Protein AF-A0A935HKT4-F1 (afdb_monomer)

Nearest PDB structures (foldseek):
  7asg-assembly1_A  TM=8.704E-01  e=3.291E-06  Homo sapiens
  2vxp-assembly2_B  TM=8.672E-01  e=7.977E-06  Homo sapiens
  5yjg-assembly1_A  TM=8.701E-01  e=1.166E-05  Homo sapiens
  7as7-assembly1_A  TM=8.729E-01  e=1.242E-05  Homo sapiens
  7asc-assembly1_A  TM=8.746E-01  e=1.815E-05  Homo sapiens

pLDDT: mean 80.56, std 15.34, range [43.72, 97.56]

Solvent-accessible surface area (backbone atoms only — not comparable to full-atom values): 8711 Å² total; per-residue (Å²): 123,68,65,65,52,52,51,51,50,53,51,54,57,57,58,60,65,67,74,76,79,71,80,72,74,68,59,79,79,62,74,63,57,62,68,59,55,45,48,49,54,54,48,55,43,67,72,34,77,54,28,45,61,48,52,54,42,37,62,65,34,65,48,56,66,65,65,58,42,92,64,59,62,30,76,60,80,59,41,42,66,60,50,58,76,43,46,91,79,46,62,81,83,41,56,68,51,30,27,48,58,48,25,58,33,30,25,86,38,81,69,79,84,43,64,89,46,74,77,43,78,45,54,22,71,62,75,43,81,47,37,41,40,56,29,11,50,73,82,42,76,56,82,86,77,86,128

Foldseek 3Di:
DVPVVVVVVVVVVVVVVVPPPDPPPVVVVPPPDLVVVLCVVVVVQVVDPQQVVVVVLCVLLPCNVVSSPPFDKQFAGDTPVRCVVCPVVFDSVDSVRSNLVRQQRIFRHDDDQAQPDAWDWGATSNRDIWIRHRCAINNHRGDDDDD

Sequence (147 aa):
MNILYRTYFATFLLLSIGFCSCTQKWDDHIAIDGSELQHALYDVLGANTDYSAFLDLLNKSGYSEDLKSSKNFTLIVPTNQAIEQVRSNYDFNDTSVIRSFVGYHIINSVYNVNDATDTLRVRNLRNKYVEFTHGSFDGVPAQKKIW

Structure (mmCIF, N/CA/C/O backbone):
data_AF-A0A935HKT4-F1
#
_entry.id   AF-A0A935HKT4-F1
#
loop_
_atom_site.group_PDB
_atom_site.id
_atom_site.type_symbol
_atom_site.label_atom_id
_atom_site.label_alt_id
_atom_site.label_comp_id
_atom_site.label_asym_id
_atom_site.label_entity_id
_atom_site.label_seq_id
_atom_site.pdbx_PDB_ins_code
_atom_site.Cartn_x
_atom_site.Cartn_y
_atom_site.Cartn_z
_atom_site.occupancy
_atom_site.B_iso_or_equiv
_atom_site.auth_seq_id
_atom_site.auth_comp_id
_atom_site.auth_asym_id
_atom_site.auth_atom_id
_atom_site.pdbx_PDB_model_num
ATOM 1 N N . MET A 1 1 ? 71.988 -3.441 -13.978 1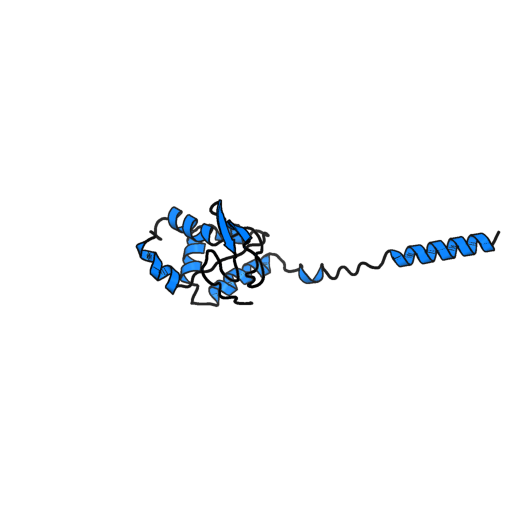.00 58.84 1 MET A N 1
ATOM 2 C CA . MET A 1 1 ? 71.097 -3.530 -12.797 1.00 58.84 1 MET A CA 1
ATOM 3 C C . MET A 1 1 ? 70.046 -2.412 -12.705 1.00 58.84 1 MET A C 1
ATOM 5 O O . MET A 1 1 ? 68.964 -2.689 -12.220 1.00 58.84 1 MET A O 1
ATOM 9 N N . ASN A 1 2 ? 70.303 -1.180 -13.181 1.00 57.66 2 ASN A N 1
ATOM 10 C CA . ASN A 1 2 ? 69.388 -0.037 -12.967 1.00 57.66 2 ASN A CA 1
ATOM 11 C C . ASN A 1 2 ? 68.223 0.083 -13.965 1.00 57.66 2 ASN A C 1
ATOM 13 O O . ASN A 1 2 ? 67.203 0.673 -13.632 1.00 57.66 2 ASN A O 1
ATOM 17 N N . ILE A 1 3 ? 68.353 -0.463 -15.180 1.00 67.31 3 ILE A N 1
ATOM 18 C CA . ILE A 1 3 ? 67.310 -0.349 -16.215 1.00 67.31 3 ILE A CA 1
ATOM 19 C C . ILE A 1 3 ? 66.107 -1.230 -15.873 1.00 67.31 3 ILE A C 1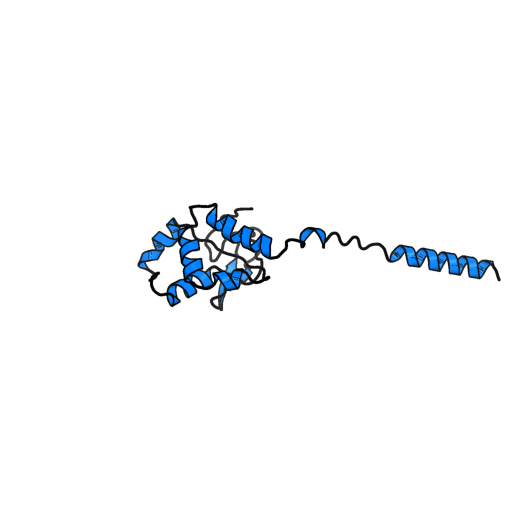
ATOM 21 O O . ILE A 1 3 ? 64.996 -0.725 -15.881 1.00 67.31 3 ILE A O 1
ATOM 25 N N . LEU A 1 4 ? 66.3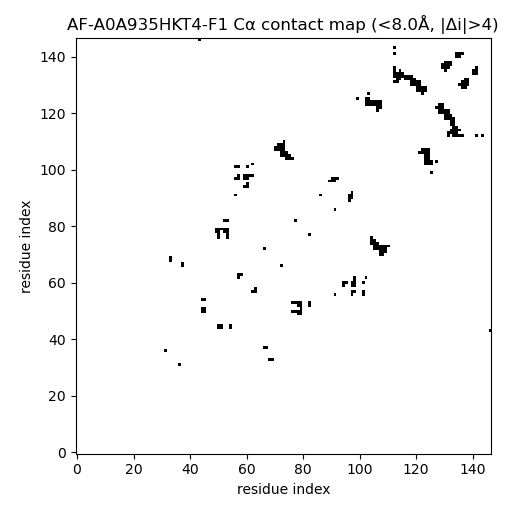38 -2.487 -15.475 1.00 68.06 4 LEU A N 1
ATOM 26 C CA . LEU A 1 4 ? 65.277 -3.420 -15.079 1.00 68.06 4 LEU A CA 1
ATOM 27 C C . LEU A 1 4 ? 64.494 -2.913 -13.858 1.00 68.06 4 LEU A C 1
ATOM 29 O O . LEU A 1 4 ? 63.272 -2.891 -13.901 1.00 68.06 4 LEU A O 1
ATOM 33 N N . TYR A 1 5 ? 65.173 -2.418 -12.813 1.00 74.12 5 TYR A N 1
ATOM 34 C CA . TYR A 1 5 ? 64.517 -1.793 -11.652 1.00 74.12 5 TYR A CA 1
ATOM 35 C C . TYR A 1 5 ? 63.662 -0.583 -12.050 1.00 74.12 5 TYR A C 1
ATOM 37 O O . TYR A 1 5 ? 62.564 -0.414 -11.536 1.00 74.12 5 TYR A O 1
ATOM 45 N N . ARG A 1 6 ? 64.125 0.232 -13.006 1.00 67.62 6 ARG A N 1
ATOM 46 C CA . ARG A 1 6 ? 63.380 1.402 -13.486 1.00 67.62 6 ARG A CA 1
ATOM 47 C C . ARG A 1 6 ? 62.121 1.001 -14.258 1.00 67.62 6 ARG A C 1
ATOM 49 O O . ARG A 1 6 ? 61.101 1.666 -14.114 1.00 67.62 6 ARG A O 1
ATOM 56 N N . THR A 1 7 ? 62.163 -0.098 -15.016 1.00 71.19 7 THR A N 1
ATOM 57 C CA . THR A 1 7 ? 60.975 -0.667 -15.674 1.00 71.19 7 THR A CA 1
ATOM 58 C C . THR A 1 7 ? 60.024 -1.328 -14.674 1.00 71.19 7 THR A C 1
ATOM 60 O O . THR A 1 7 ? 58.815 -1.143 -14.785 1.00 71.19 7 THR A O 1
ATOM 63 N N . TYR A 1 8 ? 60.533 -2.039 -13.663 1.00 78.12 8 TYR A N 1
ATOM 64 C CA . TYR A 1 8 ? 59.704 -2.618 -12.595 1.00 78.12 8 TYR A CA 1
ATOM 65 C C . TYR A 1 8 ? 59.051 -1.541 -11.718 1.00 78.12 8 TYR A C 1
ATOM 67 O O . TYR A 1 8 ? 57.874 -1.637 -11.394 1.00 78.12 8 TYR A O 1
ATOM 75 N N . PHE A 1 9 ? 59.774 -0.467 -11.403 1.00 77.06 9 PHE A N 1
ATOM 76 C CA . PHE A 1 9 ? 59.242 0.674 -10.661 1.00 77.06 9 PHE A CA 1
ATOM 77 C C . PHE A 1 9 ? 58.175 1.423 -11.469 1.00 77.06 9 PHE A C 1
ATOM 79 O O . PHE A 1 9 ? 57.115 1.740 -10.941 1.00 77.06 9 PHE A O 1
ATOM 86 N N . ALA A 1 10 ? 58.407 1.643 -12.768 1.00 77.44 10 ALA A N 1
ATOM 87 C CA . ALA A 1 10 ? 57.429 2.284 -13.647 1.00 77.44 10 ALA A CA 1
ATOM 88 C C . ALA A 1 10 ? 56.158 1.436 -13.836 1.00 77.44 10 ALA A C 1
ATOM 90 O O . ALA A 1 10 ? 55.058 1.979 -13.852 1.00 77.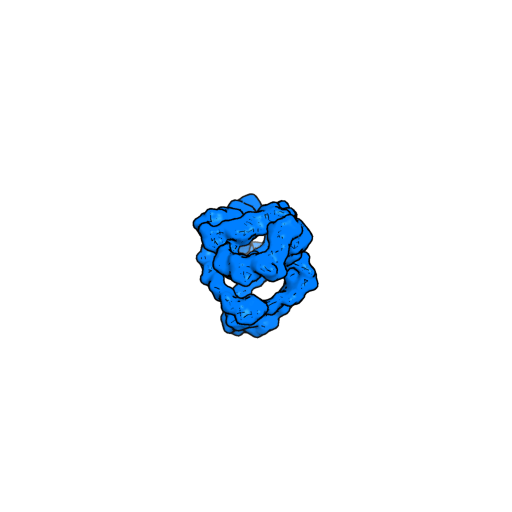44 10 ALA A O 1
ATOM 91 N N . THR A 1 11 ? 56.290 0.110 -13.933 1.00 75.44 11 THR A N 1
ATOM 92 C CA . THR A 1 11 ? 55.138 -0.803 -14.048 1.00 75.44 11 THR A CA 1
ATOM 93 C C . THR A 1 11 ? 54.372 -0.942 -12.731 1.00 75.44 11 THR A C 1
ATOM 95 O O . THR A 1 11 ? 53.145 -0.954 -12.754 1.00 75.44 11 THR A O 1
ATOM 98 N N . PHE A 1 12 ? 55.054 -0.935 -11.582 1.00 73.62 12 PHE A N 1
ATOM 99 C CA . PHE A 1 12 ? 54.426 -0.895 -10.255 1.00 73.62 12 PHE A CA 1
ATOM 100 C C . PHE A 1 12 ? 53.681 0.430 -9.994 1.00 73.62 12 PHE A C 1
ATOM 102 O O . PHE A 1 12 ? 52.592 0.429 -9.417 1.00 73.62 12 PHE A O 1
ATOM 109 N N . LEU A 1 13 ? 54.220 1.556 -10.481 1.00 70.38 13 LEU A N 1
ATOM 110 C CA . LEU A 1 13 ? 53.590 2.881 -10.394 1.00 70.38 13 LEU A CA 1
ATOM 111 C C . LEU A 1 13 ? 52.363 3.008 -11.320 1.00 70.38 13 LEU A C 1
ATOM 113 O O . LEU A 1 13 ? 51.359 3.602 -10.947 1.00 70.38 13 LEU A O 1
ATOM 117 N N . LEU A 1 14 ? 52.412 2.413 -12.516 1.00 67.69 14 LEU A N 1
ATOM 118 C CA . LEU A 1 14 ? 51.275 2.379 -13.447 1.00 67.69 14 LEU A CA 1
ATOM 119 C C . LEU A 1 14 ? 50.141 1.465 -12.957 1.00 67.69 14 LEU A C 1
ATOM 121 O O . LEU A 1 14 ? 48.972 1.796 -13.138 1.00 67.69 14 LEU A O 1
ATOM 125 N N . LEU A 1 15 ? 50.468 0.352 -12.293 1.00 67.50 15 LEU A N 1
ATOM 126 C CA . LEU A 1 15 ? 49.482 -0.581 -11.736 1.00 67.50 15 LEU A CA 1
ATOM 127 C C . LEU A 1 15 ? 48.732 0.001 -10.520 1.00 67.50 15 LEU A C 1
ATOM 129 O O . LEU A 1 15 ? 47.563 -0.310 -10.312 1.00 67.50 15 LEU A O 1
ATOM 133 N N . SER A 1 16 ? 49.374 0.879 -9.742 1.00 62.38 16 SER A N 1
ATOM 134 C CA . SER A 1 16 ? 48.779 1.518 -8.555 1.00 62.38 16 SER A CA 1
ATOM 135 C C . SER A 1 16 ? 47.806 2.659 -8.888 1.00 62.38 16 SER A C 1
ATOM 137 O O . SER A 1 16 ? 46.870 2.898 -8.129 1.00 62.38 16 SER A O 1
ATOM 139 N N . ILE A 1 17 ? 47.941 3.303 -10.052 1.00 65.06 17 ILE A N 1
ATOM 140 C CA . ILE A 1 17 ? 47.004 4.341 -10.531 1.00 65.06 17 ILE A CA 1
ATOM 141 C C . ILE A 1 17 ? 45.676 3.724 -11.026 1.00 65.06 17 ILE A C 1
ATOM 143 O O . ILE A 1 17 ? 44.644 4.393 -11.030 1.00 65.06 17 ILE A O 1
ATOM 147 N N . GLY A 1 18 ? 45.664 2.429 -11.371 1.00 60.16 18 GLY A N 1
ATOM 148 C CA . GLY A 1 18 ? 44.475 1.708 -11.844 1.00 60.16 18 GLY A CA 1
ATOM 149 C C . GLY A 1 18 ? 43.459 1.311 -10.763 1.00 60.16 18 GLY A C 1
ATOM 150 O O . GLY A 1 18 ? 42.349 0.918 -11.106 1.00 60.16 18 GLY A O 1
ATOM 151 N N . PHE A 1 19 ? 43.797 1.428 -9.473 1.00 58.59 19 PHE A N 1
ATOM 152 C CA . PHE A 1 19 ? 42.911 1.027 -8.366 1.00 58.59 19 PHE A CA 1
ATOM 153 C C . PHE A 1 19 ? 42.098 2.171 -7.741 1.00 58.59 19 PHE A C 1
ATOM 155 O O . PHE A 1 19 ? 41.305 1.920 -6.840 1.00 58.59 19 PHE A O 1
ATOM 162 N N . CYS A 1 20 ? 42.225 3.409 -8.230 1.00 58.47 20 CYS A N 1
ATOM 163 C CA . CYS A 1 20 ? 41.438 4.549 -7.741 1.00 58.47 20 CYS A CA 1
ATOM 164 C C . CYS A 1 20 ? 40.449 5.069 -8.799 1.00 58.47 20 CYS A C 1
ATOM 166 O O . CYS A 1 20 ? 40.302 6.270 -9.007 1.00 58.47 20 CYS A O 1
ATOM 168 N N . SER A 1 21 ? 39.775 4.156 -9.506 1.00 54.72 21 SER A N 1
ATOM 169 C CA . SER A 1 21 ? 38.618 4.483 -10.350 1.00 54.72 21 SER A CA 1
ATOM 170 C C . SER A 1 21 ? 37.365 3.775 -9.841 1.00 54.72 21 SER A C 1
ATOM 172 O O . SER A 1 21 ? 36.706 3.025 -10.547 1.00 54.72 21 SER A O 1
ATOM 174 N N . CYS A 1 22 ? 37.041 4.037 -8.580 1.00 56.50 22 CYS A N 1
ATOM 175 C CA . CYS A 1 22 ? 35.687 3.905 -8.068 1.00 56.50 22 CYS A CA 1
ATOM 176 C C . CYS A 1 22 ? 35.373 5.219 -7.359 1.00 56.50 22 CYS A C 1
ATOM 178 O O . CYS A 1 22 ? 35.633 5.369 -6.170 1.00 56.50 22 CYS A O 1
ATOM 180 N N . THR A 1 23 ? 34.840 6.201 -8.090 1.00 61.03 23 THR A N 1
ATOM 181 C CA . THR A 1 23 ? 34.023 7.207 -7.408 1.00 61.03 23 THR A CA 1
ATOM 182 C C . THR A 1 23 ? 32.749 6.470 -7.010 1.00 61.03 23 THR A C 1
ATOM 184 O O . THR A 1 23 ? 31.968 6.078 -7.876 1.00 61.03 23 THR A O 1
ATOM 187 N N . GLN A 1 24 ? 32.575 6.188 -5.716 1.00 53.78 24 GLN A N 1
ATOM 188 C CA . GLN A 1 24 ? 31.310 5.716 -5.148 1.00 53.78 24 GLN A CA 1
ATOM 189 C C . GLN A 1 24 ? 30.265 6.833 -5.281 1.00 53.78 24 GLN A C 1
ATOM 191 O O . GLN A 1 24 ? 29.844 7.445 -4.315 1.00 53.78 24 GLN A O 1
ATOM 196 N N . LYS A 1 25 ? 29.842 7.134 -6.510 1.00 50.66 25 LYS A N 1
ATOM 197 C CA . LYS A 1 25 ? 28.761 8.088 -6.783 1.00 50.66 25 LYS A CA 1
ATOM 198 C C . LYS A 1 25 ? 27.378 7.518 -6.455 1.00 50.66 25 LYS A C 1
ATOM 200 O O . LYS A 1 25 ? 26.381 8.210 -6.594 1.00 50.66 25 LYS A O 1
ATOM 205 N N . TRP A 1 26 ? 27.320 6.243 -6.073 1.00 56.47 26 TRP A N 1
ATOM 206 C CA . TRP A 1 26 ? 26.103 5.561 -5.642 1.00 56.47 26 TRP A CA 1
ATOM 207 C C . TRP A 1 26 ? 25.770 5.808 -4.165 1.00 56.47 26 TRP A C 1
ATOM 209 O O . TRP A 1 26 ? 24.598 5.730 -3.808 1.00 56.47 26 TRP A O 1
ATOM 219 N N . ASP A 1 27 ? 26.758 6.159 -3.334 1.00 53.22 27 ASP A N 1
ATOM 220 C CA . ASP A 1 27 ? 26.547 6.327 -1.889 1.00 53.22 27 ASP A CA 1
ATOM 221 C C . ASP A 1 27 ? 25.835 7.651 -1.546 1.00 53.22 27 ASP A C 1
ATOM 223 O O . ASP A 1 27 ? 25.073 7.704 -0.583 1.00 53.22 27 ASP A O 1
ATOM 227 N N . ASP A 1 28 ? 25.958 8.682 -2.389 1.00 55.62 28 ASP A N 1
ATOM 228 C CA . ASP A 1 28 ? 25.319 9.990 -2.160 1.00 55.62 28 ASP A CA 1
ATOM 229 C C . ASP A 1 28 ? 23.801 9.996 -2.434 1.00 55.62 28 ASP A C 1
ATOM 231 O O . ASP A 1 28 ? 23.098 10.917 -2.024 1.00 55.62 28 ASP A O 1
ATOM 235 N N . HIS A 1 29 ? 23.265 8.972 -3.109 1.00 52.22 29 HIS A N 1
ATOM 236 C CA . HIS A 1 29 ? 21.832 8.876 -3.429 1.00 52.22 29 HIS A CA 1
ATOM 237 C C . HIS A 1 29 ? 21.054 7.906 -2.525 1.00 52.22 29 HIS A C 1
ATOM 239 O O . HIS A 1 29 ? 19.835 7.814 -2.655 1.00 52.22 29 HIS A O 1
ATOM 245 N N . ILE A 1 30 ? 21.731 7.187 -1.621 1.00 52.62 30 ILE A N 1
ATOM 246 C CA . ILE A 1 30 ? 21.109 6.232 -0.679 1.00 52.62 30 ILE A CA 1
ATOM 247 C C . ILE A 1 30 ? 21.275 6.686 0.785 1.00 52.62 30 ILE A C 1
ATOM 249 O O . ILE A 1 30 ? 20.747 6.060 1.699 1.00 52.62 30 ILE A O 1
ATOM 253 N N . ALA A 1 31 ? 21.923 7.826 1.034 1.00 47.88 31 ALA A N 1
ATOM 254 C CA . ALA A 1 31 ? 21.996 8.443 2.357 1.00 47.88 31 ALA A CA 1
ATOM 255 C C . ALA A 1 31 ? 20.699 9.196 2.727 1.00 47.88 31 ALA A C 1
ATOM 257 O O . ALA A 1 31 ? 20.743 10.343 3.158 1.00 47.88 31 ALA A O 1
ATOM 258 N N . ILE A 1 32 ? 19.538 8.564 2.549 1.00 54.25 32 ILE A N 1
ATOM 259 C CA . ILE A 1 32 ? 18.317 8.973 3.245 1.00 54.25 32 ILE A CA 1
ATOM 260 C C . ILE A 1 32 ? 18.245 8.062 4.464 1.00 54.25 32 ILE A C 1
ATOM 262 O O . ILE A 1 32 ? 18.016 6.857 4.340 1.00 54.25 32 ILE A O 1
ATOM 266 N N . ASP A 1 33 ? 18.518 8.628 5.640 1.00 53.53 33 ASP A N 1
ATOM 267 C CA . ASP A 1 33 ? 18.258 7.966 6.916 1.00 53.53 33 ASP A CA 1
ATOM 268 C C . ASP A 1 33 ? 16.814 7.440 6.882 1.00 53.53 33 ASP A C 1
ATOM 270 O O . ASP A 1 33 ? 15.895 8.170 6.514 1.00 53.53 33 ASP A O 1
ATOM 274 N N . GLY A 1 34 ? 16.589 6.169 7.225 1.00 50.75 34 GLY A N 1
ATOM 275 C CA . GLY A 1 34 ? 15.266 5.535 7.143 1.00 50.75 34 GLY A CA 1
ATOM 276 C C . GLY A 1 34 ? 14.179 6.270 7.943 1.00 50.75 34 GLY A C 1
ATOM 277 O O . GLY A 1 34 ? 12.994 6.014 7.741 1.00 50.75 34 GLY A O 1
ATOM 278 N N . SER A 1 35 ? 14.574 7.192 8.824 1.00 47.81 35 SER A N 1
ATOM 279 C CA . SER A 1 35 ? 13.738 8.203 9.477 1.00 47.81 35 SER A CA 1
ATOM 280 C C . SER A 1 35 ? 13.105 9.218 8.501 1.00 47.81 35 SER A C 1
ATOM 282 O O . SER A 1 35 ? 11.906 9.482 8.587 1.00 47.81 35 SER A O 1
ATOM 284 N N . GLU A 1 36 ? 13.846 9.748 7.522 1.00 48.88 36 GLU A N 1
ATOM 285 C CA . GLU A 1 36 ? 13.328 10.725 6.546 1.00 48.88 36 GLU A CA 1
ATOM 286 C C . GLU A 1 36 ? 12.335 10.100 5.558 1.00 48.88 36 GLU A C 1
ATOM 288 O O . GLU A 1 36 ? 11.363 10.748 5.173 1.00 48.88 36 GLU A O 1
ATOM 293 N N . LEU A 1 37 ? 12.506 8.823 5.194 1.00 51.84 37 LEU A N 1
ATOM 294 C CA . LEU A 1 37 ? 11.558 8.130 4.311 1.00 51.84 37 LEU A CA 1
ATOM 295 C C . LEU A 1 37 ? 10.206 7.854 5.005 1.00 51.84 37 LEU A C 1
ATOM 297 O O . LEU A 1 37 ? 9.157 7.856 4.360 1.00 51.84 37 LEU A O 1
ATOM 301 N N . GLN A 1 38 ? 10.227 7.632 6.326 1.00 51.12 38 GLN A N 1
ATOM 302 C CA . GLN A 1 38 ? 9.025 7.444 7.151 1.00 51.12 38 GLN A CA 1
ATOM 303 C C . GLN A 1 38 ? 8.196 8.719 7.244 1.00 51.12 38 GLN A C 1
ATOM 305 O O . GLN A 1 38 ? 6.973 8.670 7.084 1.00 51.12 38 GLN A O 1
ATOM 310 N N . HIS A 1 39 ? 8.879 9.842 7.472 1.00 54.62 39 HIS A N 1
ATOM 311 C CA . HIS A 1 39 ? 8.292 11.166 7.352 1.00 54.62 39 HIS A CA 1
ATOM 312 C C . HIS A 1 39 ? 7.734 11.344 5.945 1.00 54.62 39 HIS A C 1
ATOM 314 O O . HIS A 1 39 ? 6.537 11.538 5.808 1.00 54.62 39 HIS A O 1
ATOM 320 N N . ALA A 1 40 ? 8.512 11.078 4.896 1.00 68.88 40 ALA A N 1
ATOM 321 C CA . ALA A 1 40 ? 8.041 11.245 3.526 1.00 68.88 40 ALA A CA 1
ATOM 322 C C . ALA A 1 40 ? 6.737 10.483 3.217 1.00 68.88 40 ALA A C 1
ATOM 324 O O . ALA A 1 40 ? 5.842 11.070 2.620 1.00 68.88 40 ALA A O 1
ATOM 325 N N . LEU A 1 41 ? 6.561 9.221 3.637 1.00 77.00 41 LEU A N 1
ATOM 326 C CA . LEU A 1 41 ? 5.319 8.490 3.337 1.00 77.00 41 LEU A CA 1
ATOM 327 C C . LEU A 1 41 ? 4.098 9.078 4.058 1.00 77.00 41 LEU A C 1
ATOM 329 O O . LEU A 1 41 ? 3.076 9.352 3.425 1.00 77.00 41 LEU A O 1
ATOM 333 N N . TYR A 1 42 ? 4.182 9.237 5.380 1.00 80.06 42 TYR A N 1
ATOM 334 C CA . TYR A 1 42 ? 3.064 9.753 6.172 1.00 80.06 42 TYR A CA 1
ATOM 335 C C . TYR A 1 42 ? 2.814 11.236 5.909 1.00 80.06 42 TYR A C 1
ATOM 337 O O . TYR A 1 42 ? 1.658 11.651 5.895 1.00 80.06 42 TYR A O 1
ATOM 345 N N . ASP A 1 43 ? 3.858 12.008 5.627 1.00 78.94 43 ASP A N 1
ATOM 346 C CA . ASP A 1 43 ? 3.764 13.412 5.243 1.00 78.94 43 ASP A CA 1
ATOM 347 C C . ASP A 1 43 ? 3.133 13.539 3.855 1.00 78.94 43 ASP A C 1
ATOM 349 O O . ASP A 1 43 ? 2.264 14.382 3.669 1.00 78.94 43 ASP A O 1
ATOM 353 N N . VAL A 1 44 ? 3.460 12.665 2.894 1.00 80.31 44 VAL A N 1
ATOM 354 C CA . VAL A 1 44 ? 2.804 12.634 1.573 1.00 80.31 44 VAL A CA 1
ATOM 355 C C . VAL A 1 44 ? 1.319 12.284 1.695 1.00 80.31 44 VAL A C 1
ATOM 357 O O . VAL A 1 44 ? 0.475 12.957 1.097 1.00 80.31 44 VAL A O 1
ATOM 360 N N . LEU A 1 45 ? 0.978 11.253 2.476 1.00 85.00 45 LEU A N 1
ATOM 361 C CA . LEU A 1 45 ? -0.418 10.868 2.707 1.00 85.00 45 LEU A CA 1
ATOM 362 C C . LEU A 1 45 ? -1.182 11.936 3.500 1.00 85.00 45 LEU A C 1
ATOM 364 O O . LEU A 1 45 ? -2.344 12.196 3.206 1.00 85.00 45 LEU A O 1
ATOM 368 N N . GLY A 1 46 ? -0.540 12.558 4.487 1.00 84.12 46 GLY A N 1
ATOM 369 C CA . GLY A 1 46 ? -1.128 13.581 5.349 1.00 84.12 46 GLY A CA 1
ATOM 370 C C . GLY A 1 46 ? -1.256 14.950 4.679 1.00 84.12 46 GLY A C 1
ATOM 371 O O . GLY A 1 46 ? -2.203 15.681 4.962 1.00 84.12 46 GLY A O 1
ATOM 372 N N . ALA A 1 47 ? -0.356 15.290 3.755 1.00 85.25 47 ALA A N 1
ATOM 373 C CA . ALA A 1 47 ? -0.408 16.534 2.990 1.00 85.25 47 ALA A CA 1
ATOM 374 C C . ALA A 1 47 ? -1.546 16.543 1.964 1.00 85.25 47 ALA A C 1
ATOM 376 O O . ALA A 1 47 ? -1.986 17.614 1.541 1.00 85.25 47 ALA A O 1
ATOM 377 N N . ASN A 1 48 ? -2.026 15.368 1.546 1.00 85.44 48 ASN A N 1
ATOM 378 C CA . ASN A 1 48 ? -3.097 15.254 0.570 1.00 85.44 48 ASN A CA 1
ATOM 379 C C . ASN A 1 48 ? -4.403 14.758 1.206 1.00 85.44 48 ASN A C 1
ATOM 381 O O . ASN A 1 48 ? -4.568 13.583 1.533 1.00 85.44 48 ASN A O 1
ATOM 385 N N . THR A 1 49 ? -5.382 15.658 1.300 1.00 90.06 49 THR A N 1
ATOM 386 C CA . THR A 1 49 ? -6.700 15.365 1.876 1.00 90.06 49 THR A CA 1
ATOM 387 C C . THR A 1 49 ? -7.471 14.268 1.146 1.00 90.06 49 THR A C 1
ATOM 389 O O . THR A 1 49 ? -8.344 13.659 1.761 1.00 90.06 49 THR A O 1
ATOM 392 N N . ASP A 1 50 ? -7.153 13.974 -0.119 1.00 90.38 50 ASP A N 1
ATOM 393 C CA . ASP A 1 50 ? -7.829 12.945 -0.920 1.00 90.38 50 ASP A CA 1
ATOM 394 C C . ASP A 1 50 ? -7.475 11.515 -0.489 1.00 90.38 50 ASP A C 1
ATOM 396 O O . ASP A 1 50 ? -8.113 10.571 -0.961 1.00 90.38 50 ASP A O 1
ATOM 400 N N . TYR A 1 51 ? -6.483 11.344 0.392 1.00 92.31 51 TYR A N 1
ATOM 401 C CA . TYR A 1 51 ? -6.027 10.045 0.903 1.00 92.31 51 TYR A CA 1
ATOM 402 C C . TYR A 1 51 ? -6.305 9.845 2.398 1.00 92.31 51 TYR A C 1
ATOM 404 O O . TYR A 1 51 ? -5.919 8.821 2.967 1.00 92.31 51 TYR A O 1
ATOM 412 N N . SER A 1 52 ? -6.992 10.788 3.046 1.00 94.19 52 SER A N 1
ATOM 413 C CA . SER A 1 52 ? -7.251 10.757 4.491 1.00 94.19 52 SER A CA 1
ATOM 414 C C . SER A 1 52 ? -8.006 9.504 4.946 1.00 94.19 52 SER A C 1
ATOM 416 O O . SER A 1 52 ? -7.652 8.913 5.965 1.00 94.19 52 SER A O 1
ATOM 418 N N . ALA A 1 53 ? -8.982 9.024 4.169 1.00 95.31 53 ALA A N 1
ATOM 419 C CA . ALA A 1 53 ? -9.709 7.800 4.498 1.00 95.31 53 ALA A CA 1
ATOM 420 C C . ALA A 1 53 ? -8.799 6.564 4.447 1.00 95.31 53 ALA A C 1
ATOM 422 O O . ALA A 1 53 ? -8.926 5.668 5.281 1.00 95.31 53 ALA A O 1
ATOM 423 N N . PHE A 1 54 ? -7.860 6.512 3.497 1.00 95.62 54 PHE A N 1
ATOM 424 C CA . PHE A 1 54 ? -6.893 5.420 3.434 1.00 95.62 54 PHE A CA 1
ATOM 425 C C . PHE A 1 54 ? -5.900 5.483 4.597 1.00 95.62 54 PHE A C 1
ATOM 427 O O . PHE A 1 54 ? -5.594 4.449 5.187 1.00 95.62 54 PHE A O 1
ATOM 434 N N . LEU A 1 55 ? -5.435 6.682 4.962 1.00 93.75 55 LEU A N 1
ATOM 435 C CA . LEU A 1 55 ? -4.540 6.888 6.101 1.00 93.75 55 LEU A CA 1
ATOM 436 C C . LEU A 1 55 ? -5.176 6.412 7.419 1.00 93.75 55 LEU A C 1
ATOM 438 O O . LEU A 1 55 ? -4.527 5.724 8.208 1.00 93.75 55 LEU A O 1
ATOM 442 N N . ASP A 1 56 ? -6.464 6.689 7.626 1.00 94.50 56 ASP A N 1
ATOM 443 C CA . ASP A 1 56 ? -7.223 6.187 8.777 1.00 94.50 56 ASP A CA 1
ATOM 444 C C . ASP A 1 56 ? -7.283 4.654 8.813 1.00 94.50 56 ASP A C 1
ATOM 446 O O . ASP A 1 56 ? -7.080 4.039 9.865 1.00 94.50 56 ASP A O 1
ATOM 450 N N . LEU A 1 57 ? -7.545 4.015 7.668 1.00 96.31 57 LEU A N 1
ATOM 451 C CA . LEU A 1 57 ? -7.549 2.554 7.558 1.00 96.31 57 LEU A CA 1
ATOM 452 C C . LEU A 1 57 ? -6.152 1.972 7.797 1.00 96.31 57 LEU A C 1
ATOM 454 O O . LEU A 1 57 ? -6.024 0.966 8.495 1.00 96.31 57 LEU A O 1
ATOM 458 N N . LEU A 1 58 ? -5.107 2.611 7.268 1.00 94.38 58 LEU A N 1
ATOM 459 C CA . LEU A 1 58 ? -3.719 2.210 7.478 1.00 94.38 58 LEU A CA 1
ATOM 460 C C . LEU A 1 58 ? -3.372 2.219 8.970 1.00 94.38 58 LEU A C 1
ATOM 462 O O . LEU A 1 58 ? -2.888 1.211 9.484 1.00 94.38 58 LEU A O 1
ATOM 466 N N . ASN A 1 59 ? -3.728 3.286 9.685 1.00 92.81 59 ASN A N 1
ATOM 467 C CA . ASN A 1 59 ? -3.516 3.386 11.128 1.00 92.81 59 ASN A CA 1
ATOM 468 C C . ASN A 1 59 ? -4.267 2.300 11.913 1.00 92.81 59 ASN A C 1
ATOM 470 O O . ASN A 1 59 ? -3.715 1.713 12.840 1.00 92.81 59 ASN A O 1
ATOM 474 N N . LYS A 1 60 ? -5.499 1.968 11.511 1.00 94.81 60 LYS A N 1
ATOM 475 C CA . LYS A 1 60 ? -6.296 0.897 12.140 1.00 94.81 60 LYS A CA 1
ATOM 476 C C . LYS A 1 60 ? -5.814 -0.516 11.792 1.00 94.81 60 LYS A C 1
ATOM 478 O O . LYS A 1 60 ? -6.089 -1.453 12.535 1.00 94.81 60 LYS A O 1
ATOM 483 N N . SER A 1 61 ? -5.110 -0.691 10.675 1.00 94.50 61 SER A N 1
ATOM 484 C CA . SER A 1 61 ? -4.675 -2.006 10.175 1.00 94.50 61 SER A CA 1
ATOM 485 C C . SER A 1 61 ? -3.522 -2.642 10.962 1.00 94.50 61 SER A C 1
ATOM 487 O O . SER A 1 61 ? -3.263 -3.846 10.824 1.00 94.50 61 SER A O 1
ATOM 489 N N . GLY A 1 62 ? -2.796 -1.831 11.739 1.00 90.94 62 GLY A N 1
ATOM 490 C CA . GLY A 1 62 ? -1.562 -2.223 12.421 1.00 90.94 62 GLY A CA 1
ATOM 491 C C . GLY A 1 62 ? -0.347 -2.381 11.499 1.00 90.94 62 GLY A C 1
ATOM 492 O O . GLY A 1 62 ? 0.671 -2.893 11.947 1.00 90.94 62 GLY A O 1
ATOM 493 N N . TYR A 1 63 ? -0.431 -1.989 10.220 1.00 91.12 63 TYR A N 1
ATOM 494 C CA . TYR A 1 63 ? 0.728 -1.973 9.312 1.00 91.12 63 TYR A CA 1
ATOM 495 C C . TYR A 1 63 ? 1.597 -0.724 9.445 1.00 91.12 63 TYR A C 1
ATOM 497 O O . TYR A 1 63 ? 2.674 -0.686 8.855 1.00 91.12 63 TYR A O 1
ATOM 505 N N . SER A 1 64 ? 1.165 0.281 10.210 1.00 86.00 64 SER A N 1
ATOM 506 C CA . SER A 1 64 ? 1.930 1.512 10.398 1.00 86.00 64 SER A CA 1
ATOM 507 C C . SER A 1 64 ? 3.351 1.234 10.889 1.00 86.00 64 SER A C 1
ATOM 509 O O . SER A 1 64 ? 4.309 1.770 10.347 1.00 86.00 64 SER A O 1
ATOM 511 N N . GLU A 1 65 ? 3.510 0.336 11.857 1.00 82.00 65 GLU A N 1
ATOM 512 C CA . GLU A 1 65 ? 4.810 -0.072 12.395 1.00 82.00 65 GLU A CA 1
ATOM 513 C C . GLU A 1 65 ? 5.622 -0.909 11.399 1.00 82.00 65 GLU A C 1
ATOM 515 O O . GLU A 1 65 ? 6.835 -0.733 11.301 1.00 82.00 65 GLU A O 1
ATOM 520 N N . ASP A 1 66 ? 4.969 -1.770 10.614 1.00 82.38 66 ASP A N 1
ATOM 521 C CA . ASP A 1 66 ? 5.637 -2.574 9.583 1.00 82.38 66 ASP A CA 1
ATOM 522 C C . ASP A 1 66 ? 6.229 -1.678 8.480 1.00 82.38 66 ASP A C 1
ATOM 524 O O . ASP A 1 66 ? 7.343 -1.920 8.005 1.00 82.38 66 ASP A O 1
ATOM 528 N N . LEU A 1 67 ? 5.513 -0.610 8.112 1.00 82.38 67 LEU A N 1
ATOM 529 C CA . LEU A 1 67 ? 5.952 0.388 7.133 1.00 82.38 67 LEU A CA 1
ATOM 530 C C . LEU A 1 67 ? 7.053 1.316 7.659 1.00 82.38 67 LEU A C 1
ATOM 532 O O . LEU A 1 67 ? 7.760 1.920 6.858 1.00 82.38 67 LEU A O 1
ATOM 536 N N . LYS A 1 68 ? 7.240 1.397 8.982 1.00 76.38 68 LYS A N 1
ATOM 537 C CA . LYS A 1 68 ? 8.373 2.103 9.602 1.00 76.38 68 LYS A CA 1
ATOM 538 C C . LYS A 1 68 ? 9.677 1.302 9.556 1.00 76.38 68 LYS A C 1
ATOM 540 O O . LYS A 1 68 ? 10.738 1.837 9.866 1.00 76.38 68 LYS A O 1
ATOM 545 N N . SER A 1 69 ? 9.625 0.016 9.198 1.00 75.38 69 SER A N 1
ATOM 546 C CA . SER A 1 69 ? 10.843 -0.783 9.026 1.00 75.38 69 SER A CA 1
ATOM 547 C C . SER A 1 69 ? 11.672 -0.279 7.838 1.00 75.38 69 SER A C 1
ATOM 549 O O . SER A 1 69 ? 11.127 0.276 6.890 1.00 75.38 69 SER A O 1
ATOM 551 N N . SER A 1 70 ? 12.992 -0.504 7.854 1.00 62.72 70 SER A N 1
ATOM 552 C CA . SER A 1 70 ? 13.939 -0.066 6.808 1.00 62.72 70 SER A CA 1
ATOM 553 C C . SER A 1 70 ? 13.813 -0.823 5.470 1.00 62.72 70 SER A C 1
ATOM 555 O O . SER A 1 70 ? 14.801 -1.084 4.781 1.00 62.72 70 SER A O 1
ATOM 557 N N . LYS A 1 71 ? 12.597 -1.228 5.101 1.00 73.50 71 LYS A N 1
ATOM 558 C CA . LYS A 1 71 ? 12.279 -1.933 3.862 1.00 73.50 71 LYS A CA 1
ATOM 559 C C . LYS A 1 71 ? 11.692 -0.962 2.850 1.00 73.50 71 LYS A C 1
ATOM 561 O O . LYS A 1 71 ? 10.979 -0.028 3.195 1.00 73.50 71 LYS A O 1
ATOM 566 N N . ASN A 1 72 ? 11.949 -1.243 1.579 1.00 83.94 72 ASN A N 1
ATOM 567 C CA . ASN A 1 72 ? 11.317 -0.512 0.497 1.00 83.94 72 ASN A CA 1
ATOM 568 C C . ASN A 1 72 ? 9.934 -1.095 0.185 1.00 83.94 72 ASN A C 1
ATOM 570 O O . ASN A 1 72 ? 9.803 -2.306 -0.021 1.00 83.94 72 ASN A O 1
ATOM 574 N N . PHE A 1 73 ? 8.931 -0.224 0.082 1.00 87.31 73 PHE A N 1
ATOM 575 C CA . PHE A 1 73 ? 7.551 -0.597 -0.220 1.00 87.31 73 PHE A CA 1
ATOM 576 C C . PHE A 1 73 ? 7.018 0.149 -1.442 1.00 87.31 73 PHE A C 1
ATOM 578 O O . PHE A 1 73 ? 7.418 1.274 -1.729 1.00 87.31 73 PHE A O 1
ATOM 585 N N . THR A 1 74 ? 6.054 -0.469 -2.122 1.00 88.50 74 THR A N 1
ATOM 586 C CA . THR A 1 74 ? 5.183 0.199 -3.094 1.00 88.50 74 THR A CA 1
ATOM 587 C C . THR A 1 74 ? 3.784 0.250 -2.506 1.00 88.50 74 THR A C 1
ATOM 589 O O . THR A 1 74 ? 3.221 -0.797 -2.172 1.00 88.50 74 THR A O 1
ATOM 592 N N . LEU A 1 75 ? 3.240 1.458 -2.362 1.00 90.19 75 LEU A N 1
ATOM 593 C CA . LEU A 1 75 ? 1.910 1.689 -1.810 1.00 90.19 75 LEU A CA 1
ATOM 594 C C . LEU A 1 75 ? 0.949 2.121 -2.918 1.00 90.19 75 LEU A C 1
ATOM 596 O O . LEU A 1 75 ? 1.177 3.124 -3.593 1.00 90.19 75 LEU A O 1
ATOM 600 N N . ILE A 1 76 ? -0.139 1.375 -3.082 1.00 90.94 76 ILE A N 1
ATOM 601 C CA . ILE A 1 76 ? -1.232 1.717 -3.990 1.00 90.94 76 ILE A CA 1
ATOM 602 C C . ILE A 1 76 ? -2.314 2.415 -3.175 1.00 90.94 76 ILE A C 1
ATOM 604 O O . ILE A 1 76 ? -2.984 1.786 -2.365 1.00 90.94 76 ILE A O 1
ATOM 608 N N . VAL A 1 77 ? -2.481 3.721 -3.359 1.00 91.75 77 VAL A N 1
ATOM 609 C CA . VAL A 1 77 ? -3.362 4.524 -2.501 1.00 91.75 77 VAL A CA 1
ATOM 610 C C . VAL A 1 77 ? -4.680 4.813 -3.225 1.00 91.75 77 VAL A C 1
ATOM 612 O O . VAL A 1 77 ? -4.685 5.608 -4.168 1.00 91.75 77 VAL A O 1
ATOM 615 N N . PRO A 1 78 ? -5.807 4.200 -2.824 1.00 93.06 78 PRO A N 1
ATOM 616 C CA . PRO A 1 78 ? -7.115 4.587 -3.332 1.00 93.06 78 PRO A CA 1
ATOM 617 C C . PRO A 1 78 ? -7.503 5.977 -2.811 1.00 93.06 78 PRO A C 1
ATOM 619 O O . PRO A 1 78 ? -7.190 6.348 -1.680 1.00 93.06 78 PRO A O 1
ATOM 622 N N . THR A 1 79 ? -8.225 6.744 -3.629 1.00 93.69 79 THR A N 1
ATOM 623 C CA . THR A 1 79 ? -8.796 8.027 -3.202 1.00 93.69 79 THR A CA 1
ATOM 624 C C . THR A 1 79 ? -9.955 7.814 -2.228 1.00 93.69 79 THR A C 1
ATOM 626 O O . THR A 1 79 ? -10.595 6.758 -2.216 1.00 93.69 79 THR A O 1
ATOM 629 N N . ASN A 1 80 ? -10.299 8.849 -1.464 1.00 95.44 80 ASN A N 1
ATOM 630 C CA . ASN A 1 80 ? -11.475 8.849 -0.591 1.00 95.44 80 ASN A CA 1
ATOM 631 C C . ASN A 1 80 ? -12.755 8.460 -1.348 1.00 95.44 80 ASN A C 1
ATOM 633 O O . ASN A 1 80 ? -13.560 7.685 -0.840 1.00 95.44 80 ASN A O 1
ATOM 637 N N . GLN A 1 81 ? -12.917 8.942 -2.585 1.00 94.88 81 GLN A N 1
ATOM 638 C CA . GLN A 1 81 ? -14.051 8.579 -3.436 1.00 94.88 81 GLN A CA 1
ATOM 639 C C . GLN A 1 81 ? -14.059 7.081 -3.779 1.00 94.88 81 GLN A C 1
ATOM 641 O O . GLN A 1 81 ? -15.115 6.453 -3.725 1.00 94.88 81 GLN A O 1
ATOM 646 N N . ALA A 1 82 ? -12.903 6.496 -4.110 1.00 93.44 82 ALA A N 1
ATOM 647 C CA . ALA A 1 82 ? -12.804 5.069 -4.413 1.00 93.44 82 ALA A CA 1
ATOM 648 C C . ALA A 1 82 ? -13.120 4.200 -3.183 1.00 93.44 82 ALA A C 1
ATOM 650 O O . ALA A 1 82 ? -13.816 3.194 -3.306 1.00 93.44 82 ALA A O 1
ATOM 651 N N . ILE A 1 83 ? -12.669 4.610 -1.991 1.00 95.94 83 ILE A N 1
ATOM 652 C CA . ILE A 1 83 ? -13.016 3.934 -0.730 1.00 95.94 83 ILE A CA 1
ATOM 653 C C . ILE A 1 83 ? -14.522 4.023 -0.465 1.00 95.94 83 ILE A C 1
ATOM 655 O O . ILE A 1 83 ? -15.138 3.024 -0.098 1.00 95.94 83 ILE A O 1
ATOM 659 N N . GLU A 1 84 ? -15.132 5.189 -0.677 1.00 95.69 84 GLU A N 1
ATOM 660 C CA . GLU A 1 84 ? -16.565 5.376 -0.443 1.00 95.69 84 GLU A CA 1
ATOM 661 C C . GLU A 1 84 ? -17.418 4.485 -1.353 1.00 95.69 84 GLU A C 1
ATOM 663 O O . GLU A 1 84 ? -18.369 3.857 -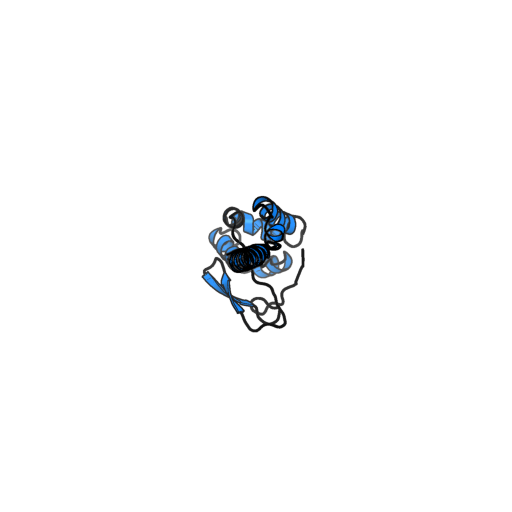0.893 1.00 95.69 84 GLU A O 1
ATOM 668 N N . GLN A 1 85 ? -17.026 4.336 -2.621 1.00 95.56 85 GLN A N 1
ATOM 669 C CA . GLN A 1 85 ? -17.709 3.462 -3.582 1.00 95.56 85 GLN A CA 1
ATOM 670 C C . GLN A 1 85 ? -17.722 1.986 -3.171 1.00 95.56 85 GLN A C 1
ATOM 672 O O . GLN A 1 85 ? -18.627 1.250 -3.563 1.00 95.56 85 GLN A O 1
ATOM 677 N N . VAL A 1 86 ? -16.733 1.541 -2.392 1.00 94.06 86 VAL A N 1
ATOM 678 C CA . VAL A 1 86 ? -16.637 0.151 -1.932 1.00 94.06 86 VAL A CA 1
ATOM 679 C C . VAL A 1 86 ? -17.045 -0.029 -0.474 1.00 94.06 86 VAL A C 1
ATOM 681 O O . VAL A 1 86 ? -17.055 -1.162 0.003 1.00 94.06 86 VAL A O 1
ATOM 684 N N . ARG A 1 87 ? -17.418 1.042 0.238 1.00 93.19 87 ARG A N 1
ATOM 685 C CA . ARG A 1 87 ? -17.741 0.997 1.673 1.00 93.19 87 ARG A CA 1
ATOM 686 C C . ARG A 1 87 ? -18.874 0.024 1.996 1.00 93.19 87 ARG A C 1
ATOM 688 O O . ARG A 1 87 ? -18.840 -0.613 3.038 1.00 93.19 87 ARG A O 1
ATOM 695 N N . SER A 1 88 ? -19.852 -0.141 1.107 1.00 94.75 88 SER A N 1
ATOM 696 C CA . SER A 1 88 ? -20.936 -1.118 1.289 1.00 94.75 88 SER A CA 1
ATOM 697 C C . SER A 1 88 ? -20.488 -2.578 1.143 1.00 94.75 88 SER A C 1
ATOM 699 O O . SER A 1 88 ? -21.178 -3.473 1.624 1.00 94.75 88 SER A O 1
ATOM 701 N N . ASN A 1 89 ? -19.345 -2.829 0.498 1.00 95.62 89 ASN A N 1
ATOM 702 C CA . ASN A 1 89 ? -18.817 -4.170 0.235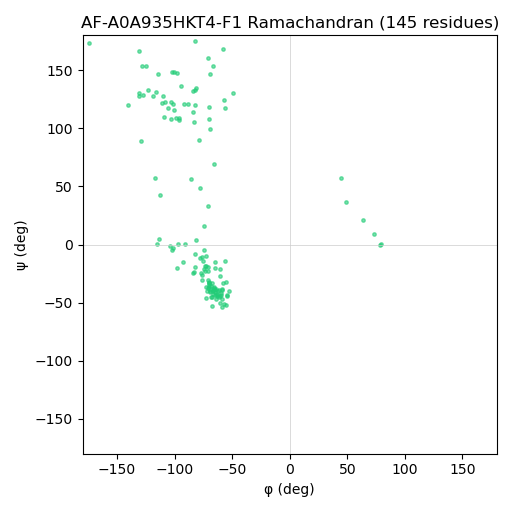 1.00 95.62 89 ASN A CA 1
ATOM 703 C C . ASN A 1 89 ? -17.845 -4.657 1.322 1.00 95.62 89 ASN A C 1
ATOM 705 O O . ASN A 1 89 ? -17.520 -5.844 1.360 1.00 95.62 89 ASN A O 1
ATOM 709 N N . TYR A 1 90 ? -17.356 -3.757 2.180 1.00 94.69 90 TYR A N 1
ATOM 710 C CA . TYR A 1 90 ? -16.353 -4.051 3.201 1.00 94.69 90 TYR A CA 1
ATOM 711 C C . TYR A 1 90 ? -16.787 -3.510 4.563 1.00 94.69 90 TYR A C 1
ATOM 713 O O . TYR A 1 90 ? -17.059 -2.321 4.708 1.00 94.69 90 TYR A O 1
ATOM 721 N N . ASP A 1 91 ? -16.775 -4.359 5.592 1.00 95.25 91 ASP A N 1
ATOM 722 C CA . ASP A 1 91 ? -16.974 -3.902 6.969 1.00 95.25 91 ASP A CA 1
ATOM 723 C C . ASP A 1 91 ? -15.687 -3.282 7.526 1.00 95.25 91 ASP A C 1
ATOM 725 O O . ASP A 1 91 ? -14.846 -3.951 8.125 1.00 95.25 91 ASP A O 1
ATOM 729 N N . PHE A 1 92 ? -15.528 -1.973 7.333 1.00 95.38 92 PHE A N 1
ATOM 730 C CA . PHE A 1 92 ? -14.397 -1.213 7.869 1.00 95.38 92 PHE A CA 1
ATOM 731 C C . PHE A 1 92 ? -14.470 -0.943 9.385 1.00 95.38 92 PHE A C 1
ATOM 733 O O . PHE A 1 92 ? -13.735 -0.087 9.881 1.00 95.38 92 PHE A O 1
ATOM 740 N N . ASN A 1 93 ? -15.320 -1.656 10.132 1.00 94.44 93 ASN A N 1
ATOM 741 C CA . ASN A 1 93 ? -15.236 -1.743 11.594 1.00 94.44 93 ASN A CA 1
ATOM 742 C C . ASN A 1 93 ? -14.523 -3.019 12.059 1.00 94.44 93 ASN A C 1
ATOM 744 O O . ASN A 1 93 ? -14.025 -3.060 13.184 1.00 94.44 93 ASN A O 1
ATOM 748 N N . ASP A 1 94 ? -14.437 -4.042 11.205 1.00 96.69 94 ASP A N 1
ATOM 749 C CA . ASP A 1 94 ? -13.704 -5.269 11.492 1.00 96.69 94 ASP A CA 1
ATOM 750 C C . ASP A 1 94 ? -12.218 -5.086 11.154 1.00 96.69 94 ASP A C 1
ATOM 752 O O . ASP A 1 94 ? -11.815 -4.962 9.993 1.00 96.69 94 ASP A O 1
ATOM 756 N N . THR A 1 95 ? -11.367 -5.115 12.179 1.00 95.75 95 THR A N 1
ATOM 757 C CA . THR A 1 95 ? -9.912 -4.985 12.037 1.00 95.75 95 THR A CA 1
ATOM 758 C C . THR A 1 95 ? -9.308 -6.018 11.081 1.00 95.75 95 THR A C 1
ATOM 760 O O . THR A 1 95 ? -8.336 -5.714 10.391 1.00 95.75 95 THR A O 1
ATOM 763 N N . SER A 1 96 ? -9.866 -7.228 10.987 1.00 96.12 96 SER A N 1
ATOM 764 C CA . SER A 1 96 ? -9.393 -8.258 10.055 1.00 96.12 96 SER A CA 1
ATOM 765 C C . SER A 1 96 ? -9.681 -7.885 8.598 1.00 96.12 96 SER A C 1
ATOM 767 O O . SER A 1 96 ? -8.816 -8.064 7.733 1.00 96.12 96 SER A O 1
ATOM 769 N N . VAL A 1 97 ? -10.844 -7.281 8.336 1.00 97.00 97 VAL A N 1
ATOM 770 C CA . VAL A 1 97 ? -11.226 -6.748 7.023 1.00 97.00 97 VAL A CA 1
ATOM 771 C C . VAL A 1 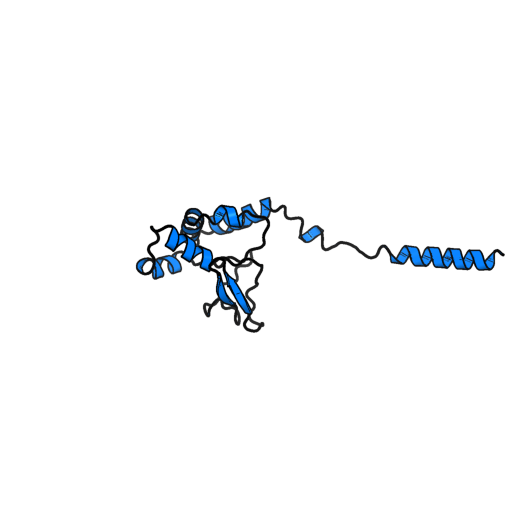97 ? -10.360 -5.548 6.676 1.00 97.00 97 VAL A C 1
ATOM 773 O O . VAL A 1 97 ? -9.825 -5.508 5.571 1.00 97.00 97 VAL A O 1
ATOM 776 N N . ILE A 1 98 ? -10.139 -4.622 7.614 1.00 97.56 98 ILE A N 1
ATOM 777 C CA . ILE A 1 98 ? -9.259 -3.459 7.421 1.00 97.56 98 ILE A CA 1
ATOM 778 C C . ILE A 1 98 ? -7.831 -3.911 7.113 1.00 97.56 98 ILE A C 1
ATOM 780 O O . ILE A 1 98 ? -7.249 -3.487 6.116 1.00 97.56 98 ILE A O 1
ATOM 784 N N . ARG A 1 99 ? -7.269 -4.812 7.927 1.00 96.00 99 ARG A N 1
ATOM 785 C CA . ARG A 1 99 ? -5.922 -5.355 7.716 1.00 96.00 99 ARG A CA 1
ATOM 786 C C . ARG A 1 99 ? -5.830 -6.056 6.370 1.00 96.00 99 ARG A C 1
ATOM 788 O O . ARG A 1 99 ? -4.897 -5.836 5.613 1.00 96.00 99 ARG A O 1
ATOM 795 N N . SER A 1 100 ? -6.826 -6.851 6.012 1.00 96.38 100 SER A N 1
ATOM 796 C CA . SER A 1 100 ? -6.897 -7.450 4.687 1.00 96.38 100 SER A CA 1
ATOM 797 C C . SER A 1 100 ? -6.922 -6.375 3.580 1.00 96.38 100 SER A C 1
ATOM 799 O O . SER A 1 100 ? -6.077 -6.369 2.683 1.00 96.38 100 SER A O 1
ATOM 801 N N . PHE A 1 101 ? -7.844 -5.423 3.646 1.00 96.88 101 PHE A N 1
ATOM 802 C CA . PHE A 1 101 ? -7.982 -4.371 2.645 1.00 96.88 101 PHE A CA 1
ATOM 803 C C . PHE A 1 101 ? -6.673 -3.595 2.455 1.00 96.88 101 PHE A C 1
ATOM 805 O O . PHE A 1 101 ? -6.155 -3.530 1.344 1.00 96.88 101 PHE A O 1
ATOM 812 N N . VAL A 1 102 ? -6.075 -3.098 3.536 1.00 96.38 102 VAL A N 1
ATOM 813 C CA . VAL A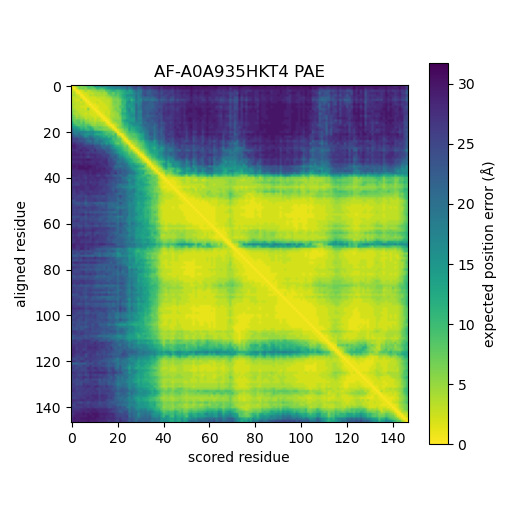 1 102 ? -4.817 -2.340 3.493 1.00 96.38 102 VAL A CA 1
ATOM 814 C C . VAL A 1 102 ? -3.654 -3.209 3.010 1.00 96.38 102 VAL A C 1
ATOM 816 O O . VAL A 1 102 ? -2.895 -2.791 2.142 1.00 96.38 102 VAL A O 1
ATOM 819 N N . GLY A 1 103 ? -3.539 -4.452 3.481 1.00 95.88 103 GLY A N 1
ATOM 820 C CA . GLY 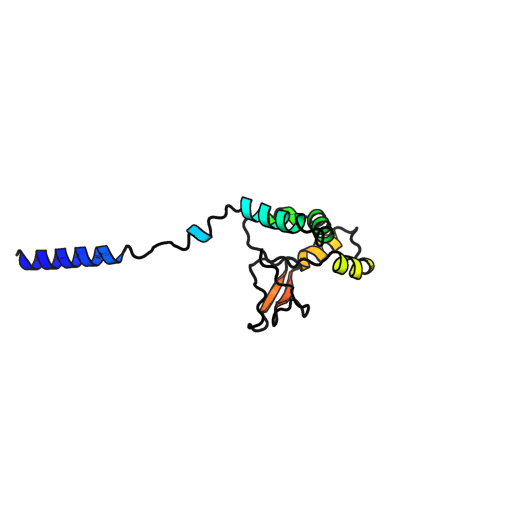A 1 103 ? -2.471 -5.363 3.063 1.00 95.88 103 GLY A CA 1
ATOM 821 C C . GLY A 1 103 ? -2.527 -5.747 1.580 1.00 95.88 103 GLY A C 1
ATOM 822 O O . GLY A 1 103 ? -1.515 -6.166 1.018 1.00 95.88 103 GLY A O 1
ATOM 823 N N . TYR A 1 104 ? -3.681 -5.597 0.920 1.00 95.88 104 TYR A N 1
ATOM 824 C CA . TYR A 1 104 ? -3.775 -5.756 -0.533 1.00 95.88 104 TYR A CA 1
ATOM 825 C C . TYR A 1 104 ? -3.024 -4.651 -1.289 1.00 95.88 104 TYR A C 1
ATOM 827 O O . TYR A 1 104 ? -2.457 -4.899 -2.352 1.00 95.88 104 TYR A O 1
ATOM 835 N N . HIS A 1 105 ? -3.003 -3.453 -0.709 1.00 94.56 105 HIS A N 1
ATOM 836 C CA . HIS A 1 105 ? -2.489 -2.221 -1.296 1.00 94.56 105 HIS A CA 1
ATOM 837 C C . HIS A 1 105 ? -1.002 -1.973 -0.999 1.00 94.56 105 HIS A C 1
ATOM 839 O O . HIS A 1 105 ? -0.450 -0.970 -1.442 1.00 94.56 105 HIS A O 1
ATOM 845 N N . ILE A 1 106 ? -0.344 -2.873 -0.262 1.00 93.38 106 ILE A N 1
ATOM 846 C CA . ILE A 1 106 ? 1.072 -2.758 0.101 1.00 93.38 106 ILE A CA 1
ATOM 847 C C . ILE A 1 106 ? 1.856 -3.900 -0.537 1.00 93.38 106 ILE A C 1
ATOM 849 O O . ILE A 1 106 ? 1.497 -5.072 -0.399 1.00 93.38 106 ILE A O 1
ATOM 853 N N . ILE A 1 107 ? 2.966 -3.567 -1.189 1.00 92.94 107 ILE A N 1
ATOM 854 C CA . ILE A 1 107 ? 3.858 -4.524 -1.844 1.00 92.94 107 ILE A CA 1
ATOM 855 C C . ILE A 1 107 ? 5.268 -4.373 -1.273 1.00 92.94 107 ILE A C 1
ATOM 857 O O . ILE A 1 107 ? 5.790 -3.267 -1.161 1.00 92.94 107 ILE A O 1
ATOM 861 N N . ASN A 1 108 ? 5.895 -5.500 -0.929 1.00 88.94 108 ASN A N 1
ATOM 862 C CA . ASN A 1 108 ? 7.211 -5.555 -0.282 1.00 88.94 108 ASN A CA 1
ATOM 863 C C . ASN A 1 108 ? 8.370 -5.509 -1.299 1.00 88.94 108 ASN A C 1
ATOM 865 O O . ASN A 1 108 ? 9.167 -6.444 -1.390 1.00 88.94 108 ASN A O 1
ATOM 869 N N . SER A 1 109 ? 8.394 -4.468 -2.128 1.00 86.94 109 SER A N 1
ATOM 870 C CA . SER A 1 109 ? 9.516 -4.063 -2.982 1.00 86.94 109 SER A CA 1
ATOM 871 C C . SER A 1 109 ? 9.177 -2.738 -3.669 1.00 86.94 109 SER A C 1
ATOM 873 O O . SER A 1 109 ? 8.033 -2.284 -3.595 1.00 86.94 109 SER A O 1
ATOM 875 N N . VAL A 1 110 ? 10.138 -2.150 -4.383 1.00 85.50 110 VAL A N 1
ATOM 876 C CA . VAL A 1 110 ? 9.896 -0.985 -5.247 1.00 85.50 110 VAL A CA 1
ATOM 877 C C . VAL A 1 110 ? 9.485 -1.457 -6.632 1.00 85.50 110 VAL A C 1
ATOM 879 O O . VAL A 1 110 ? 10.251 -2.127 -7.323 1.00 85.50 110 VAL A O 1
ATOM 882 N N . TYR A 1 111 ? 8.297 -1.052 -7.057 1.00 85.88 111 TYR A N 1
ATOM 883 C CA . TYR A 1 111 ? 7.787 -1.265 -8.397 1.00 85.88 111 TYR A CA 1
ATOM 884 C C . TYR A 1 111 ? 7.320 0.065 -8.965 1.00 85.88 111 TYR A C 1
ATOM 886 O O . TYR A 1 111 ? 6.552 0.797 -8.345 1.00 85.88 111 TYR A O 1
ATOM 894 N N . ASN A 1 112 ? 7.799 0.369 -10.166 1.00 80.50 112 ASN A N 1
ATOM 895 C CA . ASN A 1 112 ? 7.370 1.544 -10.899 1.00 80.50 112 ASN A CA 1
ATOM 896 C C . ASN A 1 112 ? 6.240 1.161 -11.840 1.00 80.50 112 ASN A C 1
ATOM 898 O O . ASN A 1 112 ? 6.326 0.163 -12.556 1.00 80.50 112 ASN A O 1
ATOM 902 N N . VAL A 1 113 ? 5.217 2.005 -11.884 1.00 78.50 113 VAL A N 1
ATOM 903 C CA . VAL A 1 113 ? 4.228 1.943 -12.949 1.00 78.50 113 VAL A CA 1
ATOM 904 C C . VAL A 1 113 ? 4.904 2.418 -14.234 1.00 78.50 113 VAL A C 1
ATOM 906 O O . VAL A 1 113 ? 5.399 3.548 -14.304 1.00 78.50 113 VAL A O 1
ATOM 909 N N . ASN A 1 114 ? 4.974 1.528 -15.220 1.00 78.00 114 ASN A N 1
ATOM 910 C CA . ASN A 1 114 ? 5.597 1.791 -16.506 1.00 78.00 114 ASN A CA 1
ATOM 911 C C . ASN A 1 114 ? 4.656 1.363 -17.636 1.00 78.00 114 ASN A C 1
ATOM 913 O O . ASN A 1 114 ? 4.108 0.259 -17.637 1.00 78.00 114 ASN A O 1
ATOM 917 N N . ASP A 1 115 ? 4.465 2.276 -18.581 1.00 77.75 115 ASP A N 1
ATOM 918 C CA . ASP A 1 115 ? 3.531 2.129 -19.695 1.00 77.75 115 ASP A CA 1
ATOM 919 C C . ASP A 1 115 ? 4.137 1.304 -20.841 1.00 77.75 115 ASP A C 1
ATOM 921 O O . ASP A 1 115 ? 3.407 0.764 -21.667 1.00 77.75 115 ASP A O 1
ATOM 925 N N . ALA A 1 116 ? 5.468 1.188 -20.880 1.00 76.31 116 ALA A N 1
ATOM 926 C CA . ALA A 1 116 ? 6.230 0.552 -21.954 1.00 76.31 116 ALA A CA 1
ATOM 927 C C . ALA A 1 116 ? 6.702 -0.877 -21.633 1.00 76.31 116 ALA A C 1
ATOM 929 O O . ALA A 1 116 ? 7.343 -1.506 -22.472 1.00 76.31 116 ALA A O 1
ATOM 930 N N . THR A 1 117 ? 6.451 -1.378 -20.423 1.00 70.25 117 THR A N 1
ATOM 931 C CA . THR A 1 117 ? 6.884 -2.716 -19.993 1.00 70.25 117 THR A CA 1
ATOM 932 C C . THR A 1 117 ? 5.744 -3.725 -20.023 1.00 70.25 117 THR A C 1
ATOM 934 O O . THR A 1 117 ? 4.600 -3.381 -19.721 1.00 70.25 117 THR A O 1
ATOM 937 N N . ASP A 1 118 ? 6.099 -4.981 -20.302 1.00 80.81 118 ASP A N 1
ATOM 938 C CA . ASP A 1 118 ? 5.211 -6.143 -20.215 1.00 80.81 118 ASP A CA 1
ATOM 939 C C . ASP A 1 118 ? 4.608 -6.337 -18.809 1.00 80.81 118 ASP A C 1
ATOM 941 O O . ASP A 1 118 ? 5.049 -5.743 -17.821 1.00 80.81 118 ASP A O 1
ATOM 945 N N . THR A 1 119 ? 3.608 -7.221 -18.718 1.00 86.12 119 THR A N 1
ATOM 946 C CA . THR A 1 119 ? 2.936 -7.592 -17.467 1.00 86.12 119 THR A CA 1
ATOM 947 C C . THR A 1 119 ? 3.918 -8.102 -16.412 1.00 86.12 119 THR A C 1
ATOM 949 O O . THR A 1 119 ? 4.521 -9.170 -16.544 1.00 86.12 119 THR A O 1
ATOM 952 N N . LEU A 1 120 ? 4.003 -7.377 -15.302 1.00 89.62 120 LEU A N 1
ATOM 953 C CA . LEU A 1 120 ? 4.749 -7.757 -14.114 1.00 89.62 120 LEU A CA 1
ATOM 954 C C . LEU A 1 120 ? 3.790 -8.258 -13.032 1.00 89.62 120 LEU A C 1
ATOM 956 O O . LEU A 1 120 ? 2.903 -7.533 -12.588 1.00 89.62 120 LEU A O 1
ATOM 960 N N . ARG A 1 121 ? 4.002 -9.491 -12.563 1.00 92.56 121 ARG A N 1
ATOM 961 C CA . ARG A 1 121 ? 3.215 -10.109 -11.484 1.00 92.56 121 ARG A CA 1
ATOM 962 C C . ARG A 1 121 ? 3.989 -10.050 -10.179 1.00 92.56 121 ARG A C 1
ATOM 964 O O . ARG A 1 121 ? 5.075 -10.620 -10.079 1.00 92.56 121 ARG A O 1
ATOM 971 N N . VAL A 1 122 ? 3.421 -9.413 -9.164 1.00 92.62 122 VAL A N 1
ATOM 972 C CA . VAL A 1 122 ? 4.065 -9.237 -7.855 1.00 92.62 122 VAL A CA 1
ATOM 973 C C . VAL A 1 122 ? 3.127 -9.638 -6.733 1.00 92.62 122 VAL A C 1
ATOM 975 O O . VAL A 1 122 ? 1.937 -9.837 -6.946 1.00 92.62 122 VAL A O 1
ATOM 978 N N . ARG A 1 123 ? 3.664 -9.793 -5.524 1.00 94.56 123 ARG A N 1
ATOM 979 C CA . ARG A 1 123 ? 2.905 -10.247 -4.361 1.00 94.56 123 ARG A CA 1
ATOM 980 C C . ARG A 1 123 ? 2.719 -9.107 -3.364 1.00 94.56 123 ARG A C 1
ATOM 982 O O . ARG A 1 123 ? 3.699 -8.501 -2.941 1.00 94.56 123 ARG A O 1
ATOM 989 N N . ASN A 1 124 ? 1.480 -8.858 -2.957 1.00 94.50 124 ASN A N 1
ATOM 990 C CA . ASN A 1 124 ? 1.167 -7.907 -1.886 1.00 94.50 124 ASN A CA 1
ATOM 991 C C . ASN A 1 124 ? 1.325 -8.529 -0.482 1.00 94.50 124 ASN A C 1
ATOM 993 O O . ASN A 1 124 ? 1.555 -9.735 -0.343 1.00 94.50 124 ASN A O 1
ATOM 997 N N . LEU A 1 125 ? 1.169 -7.732 0.580 1.00 92.88 125 LEU A N 1
ATOM 998 C CA . LEU A 1 125 ? 1.254 -8.205 1.973 1.00 92.88 125 LEU A CA 1
ATOM 999 C C . LEU A 1 125 ? 0.140 -9.192 2.356 1.00 92.88 125 LEU A C 1
ATOM 1001 O O . LEU A 1 125 ? 0.269 -9.922 3.338 1.00 92.88 125 LEU A O 1
ATOM 1005 N N . ARG A 1 126 ? -0.924 -9.284 1.552 1.00 93.12 126 ARG A N 1
ATOM 1006 C CA . ARG A 1 126 ? -1.953 -10.331 1.641 1.00 93.12 126 ARG A CA 1
ATOM 1007 C C . ARG A 1 126 ? -1.584 -11.651 0.975 1.00 93.12 126 ARG A C 1
ATOM 1009 O O . ARG A 1 126 ? -2.417 -12.560 0.933 1.00 93.12 126 ARG A O 1
ATOM 1016 N N . ASN A 1 127 ? -0.367 -11.778 0.453 1.00 92.56 127 ASN A N 1
ATOM 1017 C CA . ASN A 1 127 ? 0.094 -12.977 -0.236 1.00 92.56 127 ASN A CA 1
ATOM 1018 C C . ASN A 1 127 ? -0.697 -13.268 -1.534 1.00 92.56 127 ASN A C 1
ATOM 1020 O O . ASN A 1 127 ? -0.705 -14.407 -2.005 1.00 92.56 127 ASN A O 1
ATOM 1024 N N . LYS A 1 128 ? -1.368 -12.260 -2.110 1.00 94.19 128 LYS A N 1
ATOM 1025 C CA . LYS A 1 128 ? -2.065 -12.331 -3.402 1.00 94.19 128 LYS A CA 1
ATOM 1026 C C . LYS A 1 128 ? -1.181 -11.757 -4.504 1.00 94.19 128 LYS A C 1
ATOM 1028 O O . LYS A 1 128 ? -0.383 -10.857 -4.251 1.00 94.19 128 LYS A O 1
ATOM 1033 N N . TYR A 1 129 ? -1.322 -12.311 -5.705 1.00 93.94 129 TYR A N 1
ATOM 1034 C CA . TYR A 1 129 ? -0.659 -11.783 -6.889 1.00 93.94 129 TYR A CA 1
ATOM 1035 C C . TYR A 1 129 ? -1.464 -10.620 -7.459 1.00 93.94 129 TYR A C 1
ATOM 1037 O O . TYR A 1 129 ? -2.679 -10.749 -7.595 1.00 93.94 129 TYR A O 1
ATOM 1045 N N . VAL A 1 130 ? -0.765 -9.538 -7.775 1.00 93.38 130 VAL A N 1
ATOM 1046 C CA . VAL A 1 130 ? -1.273 -8.326 -8.422 1.00 93.38 130 VAL A CA 1
ATOM 1047 C C . VAL A 1 130 ? -0.394 -8.005 -9.627 1.00 93.38 130 VAL A C 1
ATOM 1049 O O . VAL A 1 130 ? 0.778 -8.400 -9.677 1.00 93.38 130 VAL A O 1
ATOM 1052 N N . GLU A 1 131 ? -0.963 -7.331 -10.611 1.00 92.44 131 GLU A N 1
ATOM 1053 C CA . GLU A 1 131 ? -0.385 -7.144 -11.935 1.00 92.44 131 GLU A CA 1
ATOM 1054 C C . GLU A 1 131 ? -0.140 -5.673 -12.246 1.00 92.44 131 GLU A C 1
ATOM 1056 O O . GLU A 1 131 ? -1.045 -4.851 -12.182 1.00 92.44 131 GLU A O 1
ATOM 1061 N N . PHE A 1 132 ? 1.085 -5.352 -12.652 1.00 89.81 132 PHE A N 1
ATOM 1062 C CA . PHE A 1 132 ? 1.405 -4.089 -13.305 1.00 89.81 132 PHE A CA 1
ATOM 1063 C C . PHE A 1 132 ? 1.489 -4.338 -14.803 1.00 89.81 132 PHE A C 1
ATOM 1065 O O . PHE A 1 132 ? 2.341 -5.099 -15.251 1.00 89.81 132 PHE A O 1
ATOM 1072 N N . THR A 1 133 ? 0.597 -3.730 -15.574 1.00 90.62 133 THR A N 1
ATOM 1073 C CA . THR A 1 133 ? 0.505 -3.944 -17.022 1.00 90.62 133 THR A CA 1
ATOM 1074 C C . THR A 1 133 ? 0.215 -2.618 -17.702 1.00 90.62 133 THR A C 1
ATOM 1076 O O . THR A 1 133 ? -0.819 -2.020 -17.415 1.00 90.62 133 THR A O 1
ATOM 1079 N N . HIS A 1 134 ? 1.103 -2.163 -18.594 1.00 87.75 134 HIS A N 1
ATOM 1080 C CA . HIS A 1 134 ? 0.916 -0.949 -19.404 1.00 87.75 134 HIS A CA 1
ATOM 1081 C C . HIS A 1 134 ? 0.372 0.246 -18.598 1.00 87.75 134 HIS A C 1
ATOM 1083 O O . HIS A 1 134 ? -0.718 0.753 -18.866 1.00 87.75 134 HIS A O 1
ATOM 1089 N N . GLY A 1 135 ? 1.074 0.647 -17.539 1.00 84.56 135 GLY A N 1
ATOM 1090 C CA . GLY A 1 135 ? 0.650 1.801 -16.738 1.00 84.56 135 GLY A CA 1
ATOM 1091 C C . GLY A 1 135 ? -0.492 1.549 -15.749 1.00 84.56 135 GLY A C 1
ATOM 1092 O O . GLY A 1 135 ? -0.918 2.454 -15.033 1.00 84.56 135 GLY A O 1
ATOM 1093 N N . SER A 1 136 ? -1.006 0.322 -15.693 1.00 87.62 136 SER A N 1
ATOM 1094 C CA . SER A 1 136 ? -2.158 -0.045 -14.869 1.00 87.62 136 SER A CA 1
ATOM 1095 C C . SER A 1 136 ? -1.774 -1.021 -13.766 1.00 87.62 136 SER A C 1
ATOM 1097 O O . SER A 1 136 ? -0.913 -1.875 -13.960 1.00 87.62 136 SER A O 1
ATOM 1099 N N . PHE A 1 137 ? -2.448 -0.911 -12.627 1.00 89.56 137 PHE A N 1
ATOM 1100 C CA . PHE A 1 137 ? -2.403 -1.847 -11.510 1.00 89.56 137 PHE A CA 1
ATOM 1101 C C . PHE A 1 137 ? -3.702 -2.662 -11.481 1.00 89.56 137 PHE A C 1
ATOM 1103 O O . PHE A 1 137 ? -4.778 -2.083 -11.356 1.00 89.56 137 PHE A O 1
ATOM 1110 N N . ASP A 1 138 ? -3.626 -3.983 -11.644 1.00 89.25 138 ASP A N 1
ATOM 1111 C CA . ASP A 1 138 ? -4.778 -4.896 -11.761 1.00 89.25 138 ASP A CA 1
ATOM 1112 C C . ASP A 1 138 ? -5.839 -4.414 -12.776 1.00 89.25 138 ASP A C 1
ATOM 1114 O O . ASP A 1 138 ? -7.045 -4.546 -12.577 1.00 89.25 138 ASP A O 1
ATOM 1118 N N . GLY A 1 139 ? -5.386 -3.811 -13.881 1.00 86.50 139 GLY A N 1
ATOM 1119 C CA . GLY A 1 139 ? -6.257 -3.248 -14.920 1.00 86.50 139 GLY A CA 1
ATOM 1120 C C . GLY A 1 139 ? -6.849 -1.870 -14.596 1.00 86.50 139 GLY A C 1
ATOM 1121 O O . GLY A 1 139 ? -7.556 -1.307 -15.430 1.00 86.50 139 GLY A O 1
ATOM 1122 N N . VAL A 1 140 ? -6.541 -1.295 -13.431 1.00 86.38 140 VAL A N 1
ATOM 1123 C CA . VAL A 1 140 ? -6.881 0.087 -13.073 1.00 86.38 140 VAL A CA 1
ATOM 1124 C C . VAL A 1 140 ? -5.720 1.007 -13.462 1.00 86.38 140 VAL A C 1
ATOM 1126 O O . VAL A 1 140 ? -4.613 0.813 -12.956 1.00 86.38 140 VAL A O 1
ATOM 1129 N N . PRO A 1 141 ? -5.926 2.017 -14.327 1.00 85.69 141 PRO A N 1
ATOM 1130 C CA . PRO A 1 141 ? -4.872 2.959 -14.692 1.00 85.69 141 PRO A CA 1
ATOM 1131 C C . PRO A 1 141 ? -4.310 3.649 -13.451 1.00 85.69 141 PRO A C 1
ATOM 1133 O O . PRO A 1 141 ? -5.062 4.258 -12.683 1.00 85.69 141 PRO A O 1
ATOM 1136 N N . ALA A 1 142 ? -2.999 3.565 -13.235 1.00 80.25 142 ALA A N 1
ATOM 1137 C CA . ALA A 1 142 ? -2.401 4.239 -12.097 1.00 80.25 142 ALA A CA 1
ATOM 1138 C C . ALA A 1 142 ? -2.174 5.712 -12.439 1.00 80.25 142 ALA A C 1
ATOM 1140 O O . ALA A 1 142 ? -1.639 6.060 -13.493 1.00 80.25 142 ALA A O 1
ATOM 1141 N N . GLN A 1 143 ? -2.531 6.602 -11.519 1.00 73.94 143 GLN A N 1
ATOM 1142 C CA . GLN A 1 143 ? -2.134 7.996 -11.639 1.00 73.94 143 GLN A CA 1
ATOM 1143 C C . GLN A 1 143 ? -0.716 8.149 -11.100 1.00 73.94 143 GLN A C 1
ATOM 1145 O O . GLN A 1 143 ? -0.490 8.120 -9.890 1.00 73.94 143 GLN A O 1
ATOM 1150 N N . LYS A 1 144 ? 0.254 8.301 -12.006 1.00 63.38 144 LYS A N 1
ATOM 1151 C CA . LYS A 1 144 ? 1.644 8.551 -11.628 1.00 63.38 144 LYS A CA 1
ATOM 1152 C C . LYS A 1 144 ? 1.763 9.950 -11.025 1.00 63.38 144 LYS A C 1
ATOM 1154 O O . LYS A 1 144 ? 1.838 10.941 -11.746 1.00 63.38 144 LYS A O 1
ATOM 1159 N N . LYS A 1 145 ? 1.795 10.024 -9.697 1.00 59.91 145 LYS A N 1
ATOM 1160 C CA . LYS A 1 145 ? 2.171 11.232 -8.961 1.00 59.91 145 LYS A CA 1
ATOM 1161 C C . LYS A 1 145 ? 3.632 11.079 -8.558 1.00 59.91 145 LYS A C 1
ATOM 1163 O O . LYS A 1 145 ? 3.969 10.199 -7.773 1.00 59.91 145 LYS A O 1
ATOM 1168 N N . ILE A 1 146 ? 4.496 11.857 -9.204 1.00 43.72 146 ILE A N 1
ATOM 1169 C CA . ILE A 1 146 ? 5.909 11.957 -8.838 1.00 43.72 146 ILE A CA 1
ATOM 1170 C C . ILE A 1 146 ? 5.957 12.951 -7.675 1.00 43.72 146 ILE A C 1
ATOM 1172 O O . ILE A 1 146 ? 5.473 14.073 -7.837 1.00 43.72 146 ILE A O 1
ATOM 1176 N N . TRP A 1 147 ? 6.446 12.500 -6.524 1.00 51.75 147 TRP A N 1
ATOM 1177 C CA . TRP A 1 147 ? 6.710 13.328 -5.347 1.00 51.75 147 TRP A CA 1
ATOM 1178 C C . TRP A 1 147 ? 8.165 13.785 -5.379 1.00 51.75 147 TRP A C 1
ATOM 1180 O O . TRP A 1 147 ? 9.014 12.946 -5.764 1.00 51.75 147 TRP A O 1
#

Mean predicted aligned error: 12.37 Å

Radius of gyration: 24.51 Å; Cα contacts (8 Å, |Δi|>4): 154; chains: 1; bounding box: 92×30×34 Å

Secondary structure (DSSP, 8-state):
-HHHHHHHHHHHHHHHHTT-----TTGGGT---HHHHHHHHHHHHHH-GGGHHHHHHHHHHT-HHHHTSS---EE----HHHHHHHGGGS-TTSHHHHHHHHHHSEESS-----SSSPPEEEEBTTS-EEEEETTEETTEEP-----